Protein AF-A0A859FKN1-F1 (afdb_monomer_lite)

Sequence (144 aa):
MKQLFEEPKTAKQVATELDHTPGNVHYHIKKLLEGELLTLVEERKVGGVMEKYYQSVAGTFYAPDEARDPVLRESFDSDHTTSLMTRVELTTSERDQMQEEFADFLEKWVERSTKAVGEARQEYSVGINIVSTKPKYETNGEDD

Radius of gyration: 20.64 Å; chains: 1; bounding box: 40×47×73 Å

pLDDT: mean 80.91, std 11.85, range [41.34, 95.06]

Foldseek 3Di:
DPPQAPFWDFLVVVCVLVVHDSVVSVVVVVVCVVVVQKDFDDWDQDPNDITTTIHGPDPDDDDDPVRPDPCPDPPHDDPDDDDDDDDDDDDPVRVVVVVVVVVVVVVVVVVVVSPDDDDDDDDDDDDDDDDDPDDPDDDDDDDD

Organism: NCBI:txid2592382

InterPro domains:
  IPR011991 ArsR-like helix-turn-helix domain [cd00090] (1-55)
  IPR036388 Winged helix-like DNA-binding domain superfamily [G3DSA:1.10.10.10] (1-59)
  IPR036390 Winged helix DNA-binding domain superfamily [SSF46785] (2-112)

Secondary structure (DSSP, 8-state):
--TTTSS-EEHHHHHHHTT--HHHHHHHHHHHHHTTSEEEEEEEEETTEEEEEEEES-S-----GGGS-GGGSTT---S------------HHHHHHHHHHHHHHHHHHHHHHHH--SS-------------SS-S--------

Structure (mmCIF, N/CA/C/O backbone):
data_AF-A0A859FKN1-F1
#
_entry.id   AF-A0A859FKN1-F1
#
loop_
_atom_site.group_PDB
_atom_site.id
_atom_site.type_symbol
_atom_site.label_atom_id
_atom_site.label_alt_id
_atom_site.label_comp_id
_atom_site.label_asym_id
_atom_site.label_entity_id
_atom_site.label_seq_id
_atom_site.pdbx_PDB_ins_code
_atom_site.Cartn_x
_atom_site.Cartn_y
_atom_site.Cartn_z
_atom_site.occupancy
_atom_site.B_iso_or_equiv
_atom_site.auth_seq_id
_atom_site.auth_comp_id
_atom_site.auth_asym_id
_atom_site.auth_atom_id
_atom_site.pdbx_PDB_model_num
ATOM 1 N N . MET A 1 1 ? 5.456 2.173 7.224 1.00 45.44 1 MET A N 1
ATOM 2 C CA . MET A 1 1 ? 4.000 2.178 7.529 1.00 45.44 1 MET A CA 1
ATOM 3 C C . MET A 1 1 ? 3.703 0.851 8.198 1.00 45.44 1 MET A C 1
ATOM 5 O O . MET A 1 1 ? 3.568 -0.153 7.521 1.00 45.44 1 MET A O 1
ATOM 9 N N . LYS A 1 2 ? 3.718 0.825 9.530 1.00 52.62 2 LYS A N 1
ATOM 10 C CA . LYS A 1 2 ? 3.854 -0.413 10.314 1.00 52.62 2 LYS A CA 1
ATOM 11 C C . LYS A 1 2 ? 2.753 -0.623 11.352 1.00 52.62 2 LYS A C 1
ATOM 13 O O . LYS A 1 2 ? 2.866 -1.491 12.205 1.00 52.62 2 LYS A O 1
ATOM 18 N N . GLN A 1 3 ? 1.663 0.144 11.278 1.00 62.41 3 GLN A N 1
ATOM 19 C CA . GLN A 1 3 ? 0.709 0.225 12.389 1.00 62.41 3 GLN A CA 1
ATOM 20 C C . GLN A 1 3 ? 0.023 -1.104 12.725 1.00 62.41 3 GLN A C 1
ATOM 22 O O . GLN A 1 3 ? -0.195 -1.360 13.899 1.00 62.41 3 GLN A O 1
ATOM 27 N N . LEU A 1 4 ? -0.292 -1.942 11.735 1.00 73.38 4 LEU A N 1
ATOM 28 C CA . LEU A 1 4 ? -0.877 -3.271 11.964 1.00 73.38 4 LEU A CA 1
ATOM 29 C C . LEU A 1 4 ? 0.121 -4.408 11.743 1.00 73.38 4 LEU A C 1
ATOM 31 O O . LEU A 1 4 ? -0.225 -5.554 11.986 1.00 73.38 4 LEU A O 1
ATOM 35 N N . PHE A 1 5 ? 1.326 -4.131 11.244 1.00 75.75 5 PHE A N 1
ATOM 36 C CA . PHE A 1 5 ? 2.340 -5.165 11.027 1.00 75.75 5 PHE A C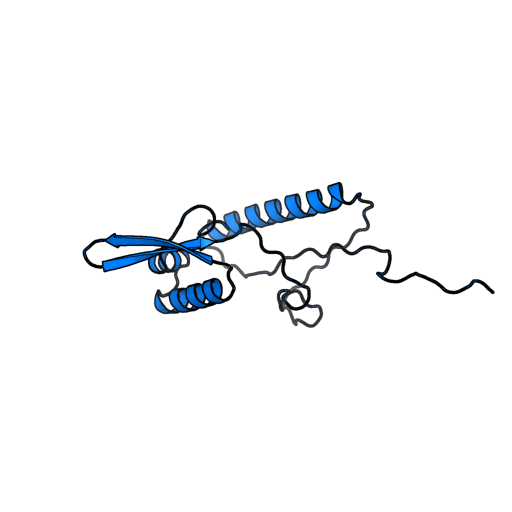A 1
ATOM 37 C C . PHE A 1 5 ? 3.168 -5.416 12.291 1.00 75.75 5 PHE A C 1
ATOM 39 O O . PHE A 1 5 ? 3.406 -6.572 12.633 1.00 75.75 5 PHE A O 1
ATOM 46 N N . GLU A 1 6 ? 3.563 -4.351 12.999 1.00 77.12 6 GLU A N 1
ATOM 47 C CA . GLU A 1 6 ? 4.395 -4.466 14.204 1.00 77.12 6 GLU A CA 1
ATOM 48 C C . GLU A 1 6 ? 3.620 -4.979 15.415 1.00 77.12 6 GLU A C 1
ATOM 50 O O . GLU A 1 6 ? 4.113 -5.853 16.123 1.00 77.12 6 GLU A O 1
ATOM 55 N N . GLU A 1 7 ? 2.409 -4.465 15.641 1.00 85.38 7 GLU A N 1
ATOM 56 C CA . GLU A 1 7 ? 1.587 -4.849 16.786 1.00 85.38 7 GLU A CA 1
ATOM 57 C C . GLU A 1 7 ? 0.110 -5.002 16.398 1.00 85.38 7 GLU A C 1
ATOM 59 O O . GLU A 1 7 ? -0.402 -4.227 15.582 1.00 85.38 7 GLU A O 1
ATOM 64 N N . PRO A 1 8 ? -0.609 -5.967 16.999 1.00 90.50 8 PRO A N 1
ATOM 65 C CA . PRO A 1 8 ? -2.046 -6.092 16.817 1.00 90.50 8 PRO A CA 1
ATOM 66 C C . PRO A 1 8 ? -2.799 -4.875 17.354 1.00 90.50 8 PRO A C 1
ATOM 68 O O . PRO A 1 8 ? -2.566 -4.438 18.484 1.00 90.50 8 PRO A O 1
ATOM 71 N N . LYS A 1 9 ? -3.773 -4.364 16.596 1.00 92.38 9 LYS A N 1
ATOM 72 C CA . LYS A 1 9 ? -4.598 -3.221 17.022 1.00 92.38 9 LYS A CA 1
ATOM 73 C C . LYS A 1 9 ? -6.080 -3.456 16.796 1.00 92.38 9 LYS A C 1
ATOM 75 O O . LYS A 1 9 ? -6.509 -4.154 15.880 1.00 92.38 9 LYS A O 1
ATOM 80 N N . THR A 1 10 ? -6.891 -2.826 17.635 1.00 92.19 10 THR A N 1
ATOM 81 C CA . THR A 1 10 ? -8.342 -2.767 17.456 1.00 92.19 10 THR A CA 1
ATOM 82 C C . THR A 1 10 ? -8.724 -1.758 16.378 1.00 92.19 10 THR A C 1
ATOM 84 O O . THR A 1 10 ? -8.030 -0.766 16.151 1.00 92.19 10 THR A O 1
ATOM 87 N N . ALA A 1 11 ? -9.910 -1.933 15.788 1.00 88.19 11 ALA A N 1
ATOM 88 C CA . ALA A 1 11 ? -10.481 -0.956 14.855 1.00 88.19 11 ALA A CA 1
ATOM 89 C C . ALA A 1 11 ? -10.559 0.464 15.440 1.00 88.19 11 ALA A C 1
ATOM 91 O O . ALA A 1 11 ? -10.398 1.447 14.724 1.00 88.19 11 ALA A O 1
ATOM 92 N N . LYS A 1 12 ? -10.780 0.570 16.755 1.00 87.94 12 LYS A N 1
ATOM 93 C CA . LYS A 1 12 ? -10.829 1.848 17.463 1.00 87.94 12 LYS A CA 1
ATOM 94 C C . LYS A 1 12 ? -9.450 2.502 17.552 1.00 87.94 12 LYS A C 1
ATOM 96 O O . LYS A 1 12 ? -9.349 3.693 17.294 1.00 87.94 12 LYS A O 1
ATOM 101 N N . GLN A 1 13 ? -8.412 1.735 17.890 1.00 89.12 13 GLN A N 1
ATOM 102 C CA . GLN A 1 13 ? -7.034 2.238 17.949 1.00 89.12 13 GLN A CA 1
ATOM 103 C C . GLN A 1 13 ? -6.561 2.710 16.572 1.00 89.12 13 GLN A C 1
ATOM 105 O O . GLN A 1 13 ? -6.051 3.818 16.463 1.00 89.12 13 GLN A O 1
ATOM 110 N N . VAL A 1 14 ? -6.829 1.930 15.519 1.00 87.25 14 VAL A N 1
ATOM 111 C CA . VAL A 1 14 ? -6.518 2.325 14.135 1.00 87.25 14 VAL A CA 1
ATOM 112 C C . VAL A 1 14 ? -7.263 3.608 13.745 1.00 87.25 14 VAL A C 1
ATOM 114 O O . VAL A 1 14 ? -6.667 4.516 13.182 1.00 87.25 14 VAL A O 1
ATOM 117 N N . ALA A 1 15 ? -8.549 3.734 14.091 1.00 84.50 15 ALA A N 1
ATOM 118 C CA . ALA A 1 15 ? -9.318 4.951 13.823 1.00 84.50 15 ALA A CA 1
ATOM 119 C C . ALA A 1 15 ? -8.741 6.190 14.516 1.00 84.50 15 ALA A C 1
ATOM 121 O O . ALA A 1 15 ? -8.642 7.244 13.898 1.00 84.50 15 ALA A O 1
ATOM 122 N N . THR A 1 16 ? -8.324 6.051 15.776 1.00 85.81 16 THR A N 1
ATOM 123 C CA . THR A 1 16 ? -7.658 7.131 16.510 1.00 85.81 16 THR A CA 1
ATOM 124 C C . THR A 1 16 ? -6.321 7.516 15.878 1.00 85.81 16 THR A C 1
ATOM 126 O O . THR A 1 16 ? -6.029 8.700 15.777 1.00 85.81 16 THR A O 1
ATOM 129 N N . GLU A 1 17 ? -5.519 6.548 15.438 1.00 83.12 17 GLU A N 1
ATOM 130 C CA . GLU A 1 17 ? -4.207 6.821 14.836 1.00 83.12 17 GLU A CA 1
ATOM 131 C C . GLU A 1 17 ? -4.288 7.464 13.453 1.00 83.12 17 GLU A C 1
ATOM 133 O O . GLU A 1 17 ? -3.413 8.252 13.100 1.00 83.12 17 GLU A O 1
ATOM 138 N N . LEU A 1 18 ? -5.319 7.135 12.677 1.00 76.62 18 LEU A N 1
ATOM 139 C CA . LEU A 1 18 ? -5.518 7.694 11.342 1.00 76.62 18 LEU A CA 1
ATOM 140 C C . LEU A 1 18 ? -6.356 8.988 11.352 1.00 76.62 18 LEU A C 1
ATOM 142 O O . LEU A 1 18 ? -6.617 9.535 10.290 1.00 76.62 18 LEU A O 1
ATOM 146 N N . ASP A 1 19 ? -6.796 9.470 12.519 1.00 77.38 19 ASP A N 1
ATOM 147 C CA . ASP A 1 19 ? -7.734 10.601 12.656 1.00 77.38 19 ASP A CA 1
ATOM 148 C C . ASP A 1 19 ? -9.034 10.419 11.834 1.00 77.38 19 ASP A C 1
ATOM 150 O O . ASP A 1 19 ? -9.619 11.351 11.283 1.00 77.38 19 ASP A O 1
ATOM 154 N N . HIS A 1 20 ? -9.511 9.172 11.746 1.00 76.19 20 HIS A N 1
ATOM 155 C CA . HIS A 1 20 ? -10.750 8.801 11.058 1.00 76.19 20 HIS A CA 1
ATOM 156 C C . HIS A 1 20 ? -11.838 8.365 12.047 1.00 76.19 20 HIS A C 1
ATOM 158 O O . HIS A 1 20 ? -11.593 7.991 13.195 1.00 76.19 20 HIS A O 1
ATOM 164 N N . THR A 1 21 ? -13.092 8.350 11.589 1.00 78.25 21 THR A N 1
ATOM 165 C CA . THR A 1 21 ? -14.197 7.848 12.413 1.00 78.25 21 THR A CA 1
ATOM 166 C C . THR A 1 21 ? -14.128 6.318 12.570 1.00 78.25 21 THR A C 1
ATOM 168 O O . THR A 1 21 ? -13.799 5.607 11.613 1.00 78.25 21 THR A O 1
ATOM 171 N N . PRO A 1 22 ? -14.515 5.763 13.737 1.00 74.12 22 PRO A N 1
ATOM 172 C CA . PRO A 1 22 ? -14.522 4.313 13.960 1.00 74.12 22 PRO A CA 1
ATOM 173 C C . PRO A 1 22 ? -15.372 3.526 12.953 1.00 74.12 22 PRO A C 1
ATOM 175 O O . PRO A 1 22 ? -15.032 2.394 12.614 1.00 74.12 22 PRO A O 1
ATOM 178 N N . GLY A 1 23 ? -16.466 4.121 12.462 1.00 72.88 23 GLY A N 1
ATOM 179 C CA . GLY A 1 23 ? -17.348 3.499 11.472 1.00 72.88 23 GLY A CA 1
ATOM 180 C C . GLY A 1 23 ? -16.663 3.268 10.123 1.00 72.88 23 GLY A C 1
ATOM 181 O O . GLY A 1 23 ? -16.765 2.173 9.571 1.00 72.88 23 GLY A O 1
ATOM 182 N N . ASN A 1 24 ? -15.904 4.256 9.633 1.00 73.69 24 ASN A N 1
ATOM 183 C CA . ASN A 1 24 ? -15.177 4.144 8.366 1.00 73.69 2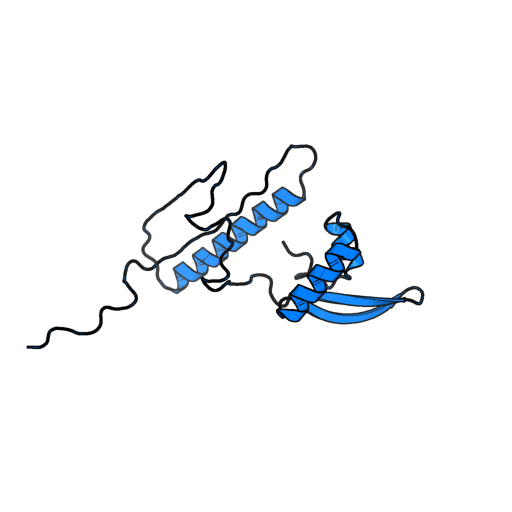4 ASN A CA 1
ATOM 184 C C . ASN A 1 24 ? -14.064 3.094 8.457 1.00 73.69 24 ASN A C 1
ATOM 186 O O . ASN A 1 24 ? -13.946 2.231 7.590 1.00 73.69 24 ASN A O 1
ATOM 190 N N . VAL A 1 25 ? -13.295 3.092 9.549 1.00 84.00 25 VAL A N 1
ATOM 191 C CA . VAL A 1 25 ? -12.207 2.120 9.736 1.00 84.00 25 VAL A CA 1
ATOM 192 C C . VAL A 1 25 ? -12.724 0.689 9.888 1.00 84.00 25 VAL A C 1
ATOM 194 O O . VAL A 1 25 ? -12.119 -0.236 9.351 1.00 84.00 25 VAL A O 1
ATOM 197 N N . HIS A 1 26 ? -13.866 0.479 10.552 1.00 82.25 26 HIS A N 1
ATOM 198 C CA . HIS A 1 26 ? -14.443 -0.862 10.695 1.00 82.25 26 HIS A CA 1
ATOM 199 C C . HIS A 1 26 ? -14.810 -1.487 9.341 1.00 82.25 26 HIS A C 1
ATOM 201 O O . HIS A 1 26 ? -14.579 -2.678 9.123 1.00 82.25 26 HIS A O 1
ATOM 207 N N . TYR A 1 27 ? -15.332 -0.677 8.414 1.00 81.06 27 TYR A N 1
ATOM 208 C CA . TYR A 1 27 ? -15.609 -1.114 7.048 1.00 81.06 27 TYR A CA 1
ATOM 209 C C . TYR A 1 27 ? -14.330 -1.560 6.324 1.00 81.06 27 TYR A C 1
ATOM 211 O O . TYR A 1 27 ? -14.299 -2.651 5.750 1.00 81.06 27 TYR A O 1
ATOM 219 N N . HIS A 1 28 ? -13.259 -0.763 6.400 1.00 83.06 28 HIS A N 1
ATOM 220 C CA . HIS A 1 28 ? -11.985 -1.098 5.761 1.00 83.06 28 HIS A CA 1
ATOM 221 C C . HIS A 1 28 ? -11.329 -2.336 6.377 1.00 83.06 28 HIS A C 1
ATOM 223 O O . HIS A 1 28 ? -10.893 -3.206 5.634 1.00 83.06 28 HIS A O 1
ATOM 229 N N . ILE A 1 29 ? -11.340 -2.492 7.704 1.00 85.69 29 ILE A N 1
ATOM 230 C CA . ILE A 1 29 ? -10.823 -3.706 8.357 1.00 85.69 29 ILE A CA 1
ATOM 231 C C . ILE A 1 29 ? -11.568 -4.950 7.878 1.00 85.69 29 ILE A C 1
ATOM 233 O O . ILE A 1 29 ? -10.935 -5.955 7.568 1.00 85.69 29 ILE A O 1
ATOM 237 N N . LYS A 1 30 ? -12.900 -4.883 7.751 1.00 86.06 30 LYS A N 1
ATOM 238 C CA . LYS A 1 30 ? -13.680 -5.999 7.207 1.00 86.06 30 LYS A CA 1
ATOM 239 C C . LYS A 1 30 ? -13.252 -6.340 5.777 1.00 86.06 30 LYS A C 1
ATOM 241 O O . LYS A 1 30 ? -13.067 -7.511 5.475 1.00 86.06 30 LYS A O 1
ATOM 246 N N . LYS A 1 31 ? -13.057 -5.334 4.919 1.00 84.00 31 LYS A N 1
ATOM 247 C CA . LYS A 1 31 ? -12.590 -5.540 3.538 1.00 84.00 31 LYS A CA 1
ATOM 248 C C . LYS A 1 31 ? -11.184 -6.132 3.469 1.00 84.00 31 LYS A C 1
ATOM 250 O O . LYS A 1 31 ? -10.940 -7.008 2.649 1.00 84.00 31 LYS A O 1
ATOM 255 N N . LEU A 1 32 ? -10.286 -5.693 4.344 1.00 87.12 32 LEU A N 1
ATOM 256 C CA . LEU A 1 32 ? -8.929 -6.225 4.422 1.00 87.12 32 LEU A CA 1
ATOM 257 C C . LEU A 1 32 ? -8.901 -7.665 4.963 1.00 87.12 32 LEU A C 1
ATOM 259 O O . LEU A 1 32 ? -8.086 -8.452 4.502 1.00 87.12 32 LEU A O 1
ATOM 263 N N . LEU A 1 33 ? -9.800 -8.035 5.883 1.00 86.00 33 LEU A N 1
ATOM 264 C CA . LEU A 1 33 ? -9.991 -9.427 6.321 1.00 86.00 33 LEU A CA 1
ATOM 265 C C . LEU A 1 33 ? -10.576 -10.304 5.204 1.00 86.00 33 LEU A C 1
ATOM 267 O O . LEU A 1 33 ? -10.115 -11.421 5.009 1.00 86.00 33 LEU A O 1
ATOM 271 N N . GLU A 1 34 ? -11.573 -9.801 4.464 1.00 87.00 34 GLU A N 1
ATOM 272 C CA . GLU A 1 34 ? -12.149 -10.488 3.293 1.00 87.00 34 GLU A CA 1
ATOM 273 C C . GLU A 1 34 ? -11.091 -10.754 2.211 1.00 87.00 34 GLU A C 1
ATOM 275 O O . GLU A 1 34 ? -11.145 -11.783 1.547 1.00 87.00 34 GLU A O 1
ATOM 280 N N . GLY A 1 35 ? -10.138 -9.832 2.042 1.00 82.50 35 GLY A N 1
ATOM 281 C CA . GLY A 1 35 ? -9.004 -9.968 1.127 1.00 82.50 35 GLY A CA 1
ATOM 282 C C . GLY A 1 35 ? -7.777 -10.669 1.718 1.00 82.50 35 GLY A C 1
ATOM 283 O O . GLY A 1 35 ? -6.730 -10.632 1.084 1.00 82.50 35 GLY A O 1
ATOM 284 N N . GLU A 1 36 ? -7.879 -11.246 2.921 1.00 85.62 36 GLU A N 1
ATOM 285 C CA . GLU A 1 36 ? -6.789 -11.955 3.618 1.00 85.62 36 GLU A CA 1
ATOM 286 C C . GLU A 1 36 ? -5.524 -11.105 3.874 1.00 85.62 36 GLU A C 1
ATOM 288 O O . GLU A 1 36 ? -4.437 -11.627 4.105 1.00 85.62 36 GLU A O 1
ATOM 293 N N . LEU A 1 37 ? -5.660 -9.776 3.881 1.00 86.56 37 LEU A N 1
ATOM 294 C CA . LEU A 1 37 ? -4.572 -8.825 4.144 1.00 86.56 37 LEU A CA 1
ATOM 295 C C . LEU A 1 37 ? -4.380 -8.564 5.645 1.00 86.56 37 LEU A C 1
ATOM 297 O O . LEU A 1 37 ? -3.292 -8.199 6.090 1.00 86.56 37 LEU A O 1
ATOM 301 N N . LEU A 1 38 ? -5.435 -8.764 6.437 1.00 90.81 38 LEU A N 1
ATOM 302 C CA . LEU A 1 38 ? -5.397 -8.756 7.898 1.00 90.81 38 LEU A CA 1
ATOM 303 C C . LEU A 1 38 ? -5.862 -10.108 8.440 1.00 90.81 38 LEU A C 1
ATOM 305 O O . LEU A 1 38 ? -6.612 -10.829 7.788 1.00 90.81 38 LEU A O 1
ATOM 309 N N . THR A 1 39 ? -5.493 -10.401 9.681 1.00 92.38 39 THR A N 1
ATOM 310 C CA . THR A 1 39 ? -6.017 -11.527 10.454 1.00 92.38 39 THR A CA 1
ATOM 311 C C . THR A 1 39 ? -6.403 -11.087 11.865 1.00 92.38 39 THR A C 1
ATOM 313 O O . THR A 1 39 ? -5.843 -10.136 12.411 1.00 92.38 39 THR A O 1
ATOM 316 N N . LEU A 1 40 ? -7.396 -11.754 12.452 1.00 93.69 40 LEU A N 1
ATOM 317 C CA . LEU A 1 40 ? -7.788 -11.582 13.850 1.00 93.69 40 LEU A CA 1
ATOM 318 C C . LEU A 1 40 ? -6.888 -12.468 14.714 1.00 93.69 40 LEU A C 1
ATOM 320 O O . LEU A 1 40 ? -7.019 -13.689 14.682 1.00 93.69 40 LEU A O 1
ATOM 324 N N . VAL A 1 41 ? -5.992 -11.855 15.482 1.00 94.56 41 VAL A N 1
ATOM 325 C CA . VAL A 1 41 ? -4.992 -12.590 16.275 1.00 94.56 41 VAL A CA 1
ATOM 326 C C . VAL A 1 41 ? -5.384 -12.754 17.739 1.00 94.56 41 VAL A C 1
ATOM 328 O O . VAL A 1 41 ? -4.922 -13.685 18.392 1.00 94.56 41 VAL A O 1
ATOM 331 N N . GLU A 1 42 ? -6.249 -11.880 18.263 1.00 93.88 42 GLU A N 1
ATOM 332 C CA . GLU A 1 42 ? -6.667 -11.922 19.666 1.00 93.88 42 GLU A CA 1
ATOM 333 C C . GLU A 1 42 ? -8.080 -11.350 19.860 1.00 93.88 42 GLU A C 1
ATOM 335 O O . GLU A 1 42 ? -8.469 -10.350 19.247 1.00 93.88 42 GLU A O 1
ATOM 340 N N . GLU A 1 43 ? -8.840 -11.966 20.769 1.00 94.19 43 GLU A N 1
ATOM 341 C CA . GLU A 1 43 ? -10.056 -11.391 21.342 1.00 94.19 43 GLU A CA 1
ATOM 342 C C . GLU A 1 43 ? -9.920 -11.319 22.866 1.00 94.19 43 GLU A C 1
ATOM 344 O O . GLU A 1 43 ? -9.704 -12.338 23.526 1.00 94.19 43 GLU A O 1
ATOM 349 N N . ARG A 1 44 ? -10.082 -10.125 23.447 1.00 92.56 44 ARG A N 1
ATOM 350 C CA . ARG A 1 44 ? -9.978 -9.921 24.902 1.00 92.56 44 ARG A CA 1
ATOM 351 C C . ARG A 1 44 ? -11.121 -9.081 25.446 1.00 92.56 44 ARG A C 1
ATOM 353 O O . ARG A 1 44 ? -11.617 -8.173 24.784 1.00 92.56 44 ARG A O 1
ATOM 360 N N . LYS A 1 45 ? -11.534 -9.360 26.682 1.00 90.31 45 LYS A N 1
ATOM 361 C CA . LYS A 1 45 ? -12.589 -8.601 27.363 1.00 90.31 45 LYS A CA 1
ATOM 362 C C . LYS A 1 45 ? -11.979 -7.457 28.169 1.00 90.31 45 LYS A C 1
ATOM 364 O O . LYS A 1 45 ? -11.319 -7.702 29.175 1.00 90.31 45 LYS A O 1
ATOM 369 N N . VAL A 1 46 ? -12.243 -6.216 27.770 1.00 87.62 46 VAL A N 1
ATOM 370 C CA . VAL A 1 46 ? -11.758 -5.004 28.448 1.00 87.62 46 VAL A CA 1
ATOM 371 C C . VAL A 1 46 ? -12.959 -4.158 28.857 1.00 87.62 46 VAL A C 1
ATOM 373 O O . VAL A 1 46 ? -13.817 -3.837 28.039 1.00 87.62 46 VAL A O 1
ATOM 376 N N . GLY A 1 47 ? -13.081 -3.845 30.151 1.00 81.69 47 GLY A N 1
ATOM 377 C CA . GLY A 1 47 ? -14.181 -3.009 30.658 1.00 81.69 47 GLY A CA 1
ATOM 378 C C . GLY A 1 47 ? -15.587 -3.572 30.397 1.00 81.69 47 GLY A C 1
ATOM 379 O O . GLY A 1 47 ? -16.540 -2.814 30.266 1.00 81.69 47 GLY A O 1
ATOM 380 N N . GLY A 1 48 ? -15.723 -4.898 30.278 1.00 88.12 48 GLY A N 1
ATOM 381 C CA . GLY A 1 48 ? -16.997 -5.558 29.970 1.00 88.12 48 GLY A CA 1
ATOM 382 C C . GLY A 1 48 ? -17.301 -5.719 28.476 1.00 88.12 48 GLY A C 1
ATOM 383 O O . GLY A 1 48 ? -18.216 -6.470 28.143 1.00 88.12 48 GLY A O 1
ATOM 384 N N . VAL A 1 49 ? -16.511 -5.103 27.593 1.00 85.69 49 VAL A N 1
ATOM 385 C CA . VAL A 1 49 ? -16.665 -5.160 26.133 1.00 85.69 49 VAL A CA 1
ATOM 386 C C . VAL A 1 49 ? -15.643 -6.131 25.539 1.00 85.69 49 VAL A C 1
ATOM 388 O O . VAL A 1 49 ? -14.501 -6.185 25.988 1.00 85.69 49 VAL A O 1
ATOM 391 N N . MET A 1 50 ? -16.057 -6.921 24.546 1.00 89.88 50 MET A N 1
ATOM 392 C CA . MET A 1 50 ? -15.141 -7.763 23.771 1.00 89.88 50 MET A CA 1
ATOM 393 C C . MET A 1 50 ? -14.433 -6.920 22.713 1.00 89.88 50 MET A C 1
ATOM 395 O O . MET A 1 50 ? -15.077 -6.358 21.827 1.00 89.88 50 MET A O 1
ATOM 399 N N . GLU A 1 51 ? -13.113 -6.849 22.800 1.00 93.12 51 GLU A N 1
ATOM 400 C CA . GLU A 1 51 ? -12.254 -6.183 21.832 1.00 93.12 51 GLU A CA 1
ATOM 401 C C . GLU A 1 51 ? -11.581 -7.212 20.922 1.00 93.12 51 GLU A C 1
ATOM 403 O O . GLU A 1 51 ? -11.135 -8.262 21.385 1.00 93.12 51 GLU A O 1
ATOM 408 N N . LYS A 1 52 ? -11.501 -6.887 19.629 1.00 93.69 52 LYS A N 1
ATOM 409 C CA . LYS A 1 52 ? -10.877 -7.706 18.585 1.00 93.69 52 LYS A CA 1
ATOM 410 C C . LYS A 1 52 ? -9.616 -7.019 18.076 1.00 93.69 52 LYS A C 1
ATOM 412 O O . LYS A 1 52 ? -9.694 -5.851 17.688 1.00 93.69 52 LYS A O 1
ATOM 417 N N . TYR A 1 53 ? -8.502 -7.740 18.072 1.00 93.94 53 TYR A N 1
ATOM 418 C CA . TYR A 1 53 ? -7.182 -7.247 17.688 1.00 93.94 53 TYR A CA 1
ATOM 419 C C . TYR A 1 53 ? -6.771 -7.843 16.347 1.00 93.94 53 TYR A C 1
ATOM 421 O O . TYR A 1 53 ? -6.711 -9.062 16.185 1.00 93.94 53 TYR A O 1
ATOM 429 N N . TYR A 1 54 ? -6.495 -6.970 15.387 1.00 92.88 54 TYR A N 1
ATOM 430 C CA . TYR A 1 54 ? -6.155 -7.339 14.021 1.00 92.88 54 TYR A CA 1
ATOM 431 C C . TYR A 1 54 ? -4.677 -7.080 13.757 1.00 92.88 54 TYR A C 1
ATOM 433 O O . TYR A 1 54 ? -4.131 -6.098 14.259 1.00 92.88 54 TYR A O 1
ATOM 441 N N . GLN A 1 55 ? -4.050 -7.935 12.953 1.00 91.44 55 GLN A N 1
ATOM 442 C CA . GLN A 1 55 ? -2.660 -7.789 12.525 1.00 91.44 55 GLN A CA 1
ATOM 443 C C . GLN A 1 55 ? -2.543 -8.030 11.017 1.00 91.44 55 GLN A C 1
ATOM 445 O O . GLN A 1 55 ? -3.280 -8.840 10.455 1.00 91.44 55 GLN A O 1
ATOM 450 N N . SER A 1 56 ? -1.635 -7.312 10.361 1.00 90.56 56 SER A N 1
ATOM 451 C CA . SER A 1 56 ? -1.298 -7.511 8.952 1.00 90.56 56 SER A CA 1
ATOM 452 C C . SER A 1 56 ? -0.566 -8.825 8.753 1.00 90.56 56 SER A C 1
ATOM 454 O O . SER A 1 56 ? 0.326 -9.161 9.530 1.00 90.56 56 SER A O 1
ATOM 456 N N . VAL A 1 57 ? -0.917 -9.546 7.687 1.00 85.88 57 VAL A N 1
ATOM 457 C CA . VAL A 1 57 ? -0.256 -10.815 7.342 1.00 85.88 57 VAL A CA 1
ATOM 458 C C . VAL A 1 57 ? 1.154 -10.605 6.782 1.00 85.88 57 VAL A C 1
ATOM 460 O O . VAL A 1 57 ? 1.983 -11.508 6.851 1.00 85.88 57 VAL A O 1
ATOM 463 N N . ALA A 1 58 ? 1.437 -9.413 6.247 1.00 80.94 58 ALA A N 1
ATOM 464 C CA . ALA A 1 58 ? 2.734 -9.038 5.696 1.00 80.94 58 ALA A CA 1
ATOM 465 C C . ALA A 1 58 ? 3.021 -7.540 5.890 1.00 80.94 58 ALA A C 1
ATOM 467 O O . ALA A 1 58 ? 2.104 -6.727 6.036 1.00 80.94 58 ALA A O 1
ATOM 468 N N . GLY A 1 59 ? 4.305 -7.174 5.885 1.00 72.88 59 GLY A N 1
ATOM 469 C CA . GLY A 1 59 ? 4.751 -5.774 5.888 1.00 72.88 59 GLY A CA 1
ATOM 470 C C . GLY A 1 59 ? 4.730 -5.138 4.495 1.00 72.88 59 GLY A C 1
ATOM 471 O O . GLY A 1 59 ? 4.665 -3.918 4.365 1.00 72.88 59 GLY A O 1
ATOM 472 N N . THR A 1 60 ? 4.735 -5.964 3.447 1.00 71.50 60 THR A N 1
ATOM 473 C CA . THR A 1 60 ? 4.722 -5.540 2.045 1.00 71.50 60 THR A CA 1
ATOM 474 C C . THR A 1 60 ? 3.857 -6.498 1.238 1.00 71.50 60 THR A C 1
ATOM 476 O O . THR A 1 60 ? 3.941 -7.713 1.413 1.00 71.50 60 THR A O 1
ATOM 479 N N . PHE A 1 61 ? 3.034 -5.947 0.349 1.00 74.50 61 PHE A N 1
ATOM 480 C CA . PHE A 1 61 ? 2.187 -6.708 -0.562 1.00 74.50 61 PHE A CA 1
ATOM 481 C C . PHE A 1 61 ? 2.589 -6.394 -2.000 1.00 74.50 61 PHE A C 1
ATOM 483 O O . PHE A 1 61 ? 2.703 -5.226 -2.372 1.00 74.50 61 PHE A O 1
ATOM 490 N N . TYR A 1 62 ? 2.778 -7.432 -2.811 1.00 73.69 62 TYR A N 1
ATOM 491 C CA . TYR A 1 62 ? 3.029 -7.291 -4.242 1.00 73.69 62 TYR A CA 1
ATOM 492 C C . TYR A 1 62 ? 1.706 -7.448 -4.987 1.00 73.69 62 TYR A C 1
ATOM 494 O O . TYR A 1 62 ? 1.097 -8.517 -4.967 1.00 73.69 62 TYR A O 1
ATOM 502 N N . ALA A 1 63 ? 1.242 -6.367 -5.608 1.00 69.62 63 ALA A N 1
ATOM 503 C CA . ALA A 1 63 ? 0.017 -6.385 -6.391 1.00 69.62 63 ALA A CA 1
ATOM 504 C C . ALA A 1 63 ? 0.280 -6.993 -7.783 1.00 69.62 63 ALA A C 1
ATOM 506 O O . ALA A 1 63 ? 1.282 -6.638 -8.410 1.00 69.62 63 ALA A O 1
ATOM 507 N N . PRO A 1 64 ? -0.599 -7.874 -8.296 1.00 71.44 64 PRO A N 1
ATOM 508 C CA . PRO A 1 64 ? -0.592 -8.228 -9.714 1.00 71.44 64 PRO A CA 1
ATOM 509 C C . PRO A 1 64 ? -0.896 -6.993 -10.582 1.00 71.44 64 PRO A C 1
ATOM 511 O O . PRO A 1 64 ? -1.456 -6.010 -10.089 1.00 71.44 64 PRO A O 1
ATOM 514 N N . ASP A 1 65 ? -0.551 -7.040 -11.873 1.00 66.69 65 ASP A N 1
ATOM 515 C CA . ASP A 1 65 ? -0.671 -5.895 -12.795 1.00 66.69 65 ASP A CA 1
ATOM 516 C C . ASP A 1 65 ? -2.086 -5.288 -12.810 1.00 66.69 65 ASP A C 1
ATOM 518 O O . ASP A 1 65 ? -2.249 -4.066 -12.857 1.00 66.69 65 ASP A O 1
ATOM 522 N N . GLU A 1 66 ? -3.131 -6.112 -12.701 1.00 67.44 66 GLU A N 1
ATOM 523 C CA . GLU A 1 66 ? -4.525 -5.656 -12.689 1.00 67.44 66 GLU A CA 1
ATOM 524 C C . GLU A 1 66 ? -4.891 -4.877 -11.414 1.00 67.44 66 GLU A C 1
ATOM 526 O O . GLU A 1 66 ? -5.787 -4.027 -11.439 1.00 67.44 66 GLU A O 1
ATOM 531 N N . ALA A 1 67 ? -4.174 -5.135 -10.318 1.00 69.69 67 ALA A N 1
ATOM 532 C CA . ALA A 1 67 ? -4.333 -4.491 -9.017 1.00 69.69 67 ALA A CA 1
ATOM 533 C C . ALA A 1 67 ? -3.365 -3.310 -8.809 1.00 69.69 67 ALA A C 1
ATOM 535 O O . ALA A 1 67 ? -3.289 -2.761 -7.709 1.00 69.69 67 ALA A O 1
ATOM 536 N N . ARG A 1 68 ? -2.642 -2.892 -9.858 1.00 72.19 68 ARG A N 1
ATOM 537 C CA . ARG A 1 68 ? -1.817 -1.681 -9.845 1.00 72.19 68 ARG A CA 1
ATOM 538 C C . ARG A 1 68 ? -2.658 -0.459 -9.479 1.00 72.19 68 ARG A C 1
ATOM 540 O O . ARG A 1 68 ? -3.738 -0.268 -10.050 1.00 72.19 68 ARG A O 1
ATOM 547 N N . ASP A 1 69 ? -2.108 0.378 -8.595 1.00 79.94 69 ASP A N 1
ATOM 548 C CA . ASP A 1 69 ? -2.689 1.664 -8.198 1.00 79.94 69 ASP A CA 1
ATOM 549 C C . ASP A 1 69 ? -3.172 2.437 -9.446 1.00 79.94 69 ASP A C 1
ATOM 551 O O . ASP A 1 69 ? -2.364 2.701 -10.348 1.00 79.94 69 ASP A O 1
ATOM 555 N N . PRO A 1 70 ? -4.475 2.773 -9.539 1.00 83.94 70 PRO A N 1
ATOM 556 C CA . PRO A 1 70 ? -5.033 3.517 -10.662 1.00 83.94 70 PRO A CA 1
ATOM 557 C C . PRO A 1 70 ? -4.321 4.842 -10.951 1.00 83.94 70 PRO A C 1
ATOM 559 O O . PRO A 1 70 ? -4.241 5.223 -12.117 1.00 83.94 70 PRO A O 1
ATOM 562 N N . VAL A 1 71 ? -3.782 5.511 -9.925 1.00 86.06 71 VAL A N 1
ATOM 563 C CA . VAL A 1 71 ? -3.068 6.795 -10.048 1.00 86.06 71 VAL A CA 1
ATOM 564 C C . VAL A 1 71 ? -1.723 6.624 -10.761 1.00 86.06 71 VAL A C 1
ATOM 566 O O . VAL A 1 71 ? -1.240 7.541 -11.414 1.00 86.06 71 VAL A O 1
ATOM 569 N N . LEU A 1 72 ? -1.130 5.427 -10.702 1.00 83.94 72 LEU A N 1
ATOM 570 C CA . LEU A 1 72 ? 0.144 5.105 -11.355 1.00 83.94 72 LEU A CA 1
ATOM 571 C C . LEU A 1 72 ? -0.013 4.601 -12.798 1.00 83.94 72 LEU A C 1
ATOM 573 O O . LEU A 1 72 ? 0.948 4.060 -13.361 1.00 83.94 72 LEU A O 1
ATOM 577 N N . ARG A 1 73 ? -1.214 4.680 -13.381 1.00 83.62 73 ARG A N 1
ATOM 578 C CA . ARG A 1 73 ? -1.477 4.286 -14.773 1.00 83.62 73 ARG A CA 1
ATOM 579 C C . ARG A 1 73 ? -1.235 5.472 -15.700 1.00 83.62 73 ARG A C 1
ATOM 581 O O . ARG A 1 73 ? -1.605 6.591 -15.371 1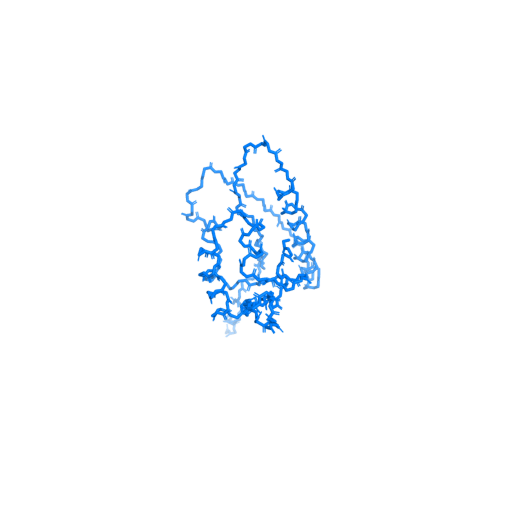.00 83.62 73 ARG A O 1
ATOM 588 N N . GLU A 1 74 ? -0.701 5.215 -16.895 1.00 79.50 74 GLU A N 1
ATOM 589 C CA . GLU A 1 74 ? -0.435 6.268 -17.895 1.00 79.50 74 GLU A CA 1
ATOM 590 C C . GLU A 1 74 ? -1.681 7.084 -18.270 1.00 79.50 74 GLU A C 1
ATOM 592 O O . GLU A 1 74 ? -1.572 8.238 -18.664 1.00 79.50 74 GLU A O 1
ATOM 597 N N . SER A 1 75 ? -2.871 6.496 -18.142 1.00 81.69 75 SER A N 1
ATOM 598 C CA . SER A 1 75 ? -4.142 7.148 -18.455 1.00 81.69 75 SER A CA 1
ATOM 599 C C . SER A 1 75 ? -4.652 8.107 -17.372 1.00 81.69 75 SER A C 1
ATOM 601 O O . SER A 1 75 ? -5.732 8.666 -17.545 1.00 81.69 75 SER A O 1
ATOM 603 N N . PHE A 1 76 ? -3.979 8.221 -16.225 1.00 85.81 76 PHE A N 1
ATOM 604 C CA . PHE A 1 76 ? -4.447 9.052 -15.117 1.00 85.81 76 PHE A CA 1
ATOM 605 C C . PHE A 1 76 ? -4.093 10.530 -15.345 1.00 85.81 76 PHE A C 1
ATOM 607 O O . PHE A 1 76 ? -2.934 10.870 -15.573 1.00 85.81 76 PHE A O 1
ATOM 614 N N . ASP A 1 77 ? -5.094 11.409 -15.270 1.00 86.69 77 ASP A N 1
ATOM 615 C CA . ASP A 1 77 ? -4.928 12.855 -15.457 1.00 86.69 77 ASP A CA 1
ATOM 616 C C . ASP A 1 77 ? -4.494 13.510 -14.136 1.00 86.69 77 ASP A C 1
ATOM 618 O O . ASP A 1 77 ? -5.316 13.827 -13.275 1.00 86.69 77 ASP A O 1
ATOM 622 N N . SER A 1 78 ? -3.178 13.612 -13.933 1.00 86.88 78 SER A N 1
ATOM 623 C CA . SER A 1 78 ? -2.575 14.183 -12.725 1.00 86.88 78 SER A CA 1
ATOM 624 C C . SER A 1 78 ? -2.189 15.650 -12.912 1.00 86.88 78 SER A C 1
ATOM 626 O O . SER A 1 78 ? -1.558 15.984 -13.915 1.00 86.88 78 SER A O 1
ATOM 628 N N . ASP A 1 79 ? -2.373 16.476 -11.879 1.00 86.94 79 ASP A N 1
ATOM 629 C CA . ASP A 1 79 ? -1.816 17.840 -11.833 1.00 86.94 79 ASP A CA 1
ATOM 630 C C . ASP A 1 79 ? -0.279 17.863 -11.957 1.00 86.94 79 ASP A C 1
ATOM 632 O O . ASP A 1 79 ? 0.304 18.805 -12.497 1.00 86.94 79 ASP A O 1
ATOM 636 N N . HIS A 1 80 ? 0.396 16.827 -11.443 1.00 85.44 80 HIS A N 1
ATOM 637 C CA . HIS A 1 80 ? 1.846 16.679 -11.516 1.00 85.44 80 HIS A CA 1
ATOM 638 C C . HIS A 1 80 ? 2.265 15.213 -11.679 1.00 85.44 80 HIS A C 1
ATOM 640 O O . HIS A 1 80 ? 1.908 14.365 -10.864 1.00 85.44 80 HIS A O 1
ATOM 646 N N . THR A 1 81 ? 3.103 14.949 -12.684 1.00 85.75 81 THR A N 1
ATOM 647 C CA . THR A 1 81 ? 3.763 13.658 -12.917 1.00 85.75 81 THR A CA 1
ATOM 648 C C . THR A 1 81 ? 5.244 13.881 -13.214 1.00 85.75 81 THR A C 1
ATOM 650 O O . THR A 1 81 ? 5.608 14.758 -13.996 1.00 85.75 81 THR A O 1
ATOM 653 N N . THR A 1 82 ? 6.103 13.050 -12.623 1.00 83.81 82 THR A N 1
ATOM 654 C CA . THR A 1 82 ? 7.535 12.974 -12.940 1.00 83.81 82 THR A CA 1
ATOM 655 C C . THR A 1 82 ? 7.880 11.540 -13.338 1.00 83.81 82 THR A C 1
ATOM 657 O O . THR A 1 82 ? 7.513 10.604 -12.633 1.00 83.81 82 THR A O 1
ATOM 660 N N . SER A 1 83 ? 8.607 11.362 -14.447 1.00 82.19 83 SER A N 1
ATOM 661 C CA . SER A 1 83 ? 9.090 10.053 -14.905 1.00 82.19 83 SER A CA 1
ATOM 662 C C . SER A 1 83 ? 10.616 10.033 -14.946 1.00 82.19 83 SER A C 1
ATOM 664 O O . SER A 1 83 ? 11.235 10.855 -15.624 1.00 82.19 83 SER A O 1
ATOM 666 N N . LEU A 1 84 ? 11.222 9.100 -14.207 1.00 82.94 84 LEU A N 1
ATOM 667 C CA . LEU A 1 84 ? 12.663 8.861 -14.195 1.00 82.94 84 LEU A CA 1
ATOM 668 C C . LEU A 1 84 ? 12.933 7.445 -14.705 1.00 82.94 84 LEU A C 1
ATOM 670 O O . LEU A 1 84 ? 12.451 6.475 -14.126 1.00 82.94 84 LEU A O 1
ATOM 674 N N . MET A 1 85 ? 13.720 7.325 -15.775 1.00 85.19 85 MET A N 1
ATOM 675 C CA . MET A 1 85 ? 14.071 6.036 -16.371 1.00 85.19 85 MET A CA 1
ATOM 676 C C . MET A 1 85 ? 15.579 5.920 -16.585 1.00 85.19 85 MET A C 1
ATOM 678 O O . MET A 1 85 ? 16.231 6.859 -17.038 1.00 85.19 85 MET A O 1
ATOM 682 N N . THR A 1 86 ? 16.128 4.747 -16.277 1.00 89.12 86 THR A N 1
ATOM 683 C CA . THR A 1 86 ? 17.516 4.387 -16.571 1.00 89.12 86 THR A CA 1
ATOM 684 C C . THR A 1 86 ? 17.600 2.914 -16.959 1.00 89.12 86 THR A C 1
ATOM 686 O O . THR A 1 86 ? 16.724 2.122 -16.609 1.00 89.12 86 THR A O 1
ATOM 689 N N . ARG A 1 87 ? 18.645 2.544 -17.701 1.00 90.75 87 ARG A N 1
ATOM 690 C CA . ARG A 1 87 ? 18.958 1.145 -17.999 1.00 90.75 87 ARG A CA 1
ATOM 691 C C . ARG A 1 87 ? 20.053 0.681 -17.053 1.00 90.75 87 ARG A C 1
ATOM 693 O O . ARG A 1 87 ? 21.085 1.335 -16.943 1.00 90.75 87 ARG A O 1
ATOM 700 N N . VAL A 1 88 ? 19.815 -0.449 -16.406 1.00 92.31 88 VAL A N 1
ATOM 701 C CA . VAL A 1 88 ? 20.756 -1.103 -15.497 1.00 92.31 88 VAL A CA 1
ATOM 702 C C . VAL A 1 88 ? 20.833 -2.581 -15.854 1.00 92.31 88 VAL A C 1
ATOM 704 O O . VAL A 1 88 ? 19.823 -3.185 -16.220 1.00 92.31 88 VAL A O 1
ATOM 707 N N . GLU A 1 89 ? 22.030 -3.150 -15.782 1.00 93.25 89 GLU A N 1
ATOM 708 C CA . GLU A 1 89 ? 22.241 -4.591 -15.902 1.00 93.25 89 GLU A CA 1
ATOM 709 C C . GLU A 1 89 ? 22.318 -5.174 -14.496 1.00 93.25 89 GLU A C 1
ATOM 711 O O . GLU A 1 89 ? 23.116 -4.712 -13.684 1.00 93.25 89 GLU A O 1
ATOM 716 N N . LEU A 1 90 ? 21.456 -6.145 -14.200 1.00 93.69 90 LEU A N 1
ATOM 717 C CA . LEU A 1 90 ? 21.324 -6.744 -12.876 1.00 93.69 90 LEU A CA 1
ATOM 718 C C . LEU A 1 90 ? 21.158 -8.255 -13.015 1.00 93.69 90 LEU A C 1
ATOM 720 O O . LEU A 1 90 ? 20.460 -8.744 -13.910 1.00 93.69 90 LEU A O 1
ATOM 724 N N . THR A 1 91 ? 21.741 -8.996 -12.083 1.00 95.06 91 THR A N 1
ATOM 725 C CA . THR A 1 91 ? 21.326 -10.370 -11.798 1.00 95.06 91 THR A CA 1
ATOM 726 C C . THR A 1 91 ? 19.943 -10.388 -11.135 1.00 95.06 91 THR A C 1
ATOM 728 O O . THR A 1 91 ? 19.435 -9.367 -10.670 1.00 95.06 91 THR A O 1
ATOM 731 N N . THR A 1 92 ? 19.310 -11.563 -11.051 1.00 91.31 92 THR A N 1
ATOM 732 C CA . THR A 1 92 ? 18.026 -11.713 -10.342 1.00 91.31 92 THR A CA 1
ATOM 733 C C . THR A 1 92 ? 18.139 -11.318 -8.868 1.00 91.31 92 THR A C 1
ATOM 735 O O . THR A 1 92 ? 17.268 -10.618 -8.370 1.00 91.31 92 THR A O 1
ATOM 738 N N . SER A 1 93 ? 19.239 -11.688 -8.202 1.00 93.62 93 SER A N 1
ATOM 739 C CA . SER A 1 93 ? 19.462 -11.334 -6.796 1.00 93.62 93 SER A CA 1
ATOM 740 C C . SER A 1 93 ? 19.639 -9.829 -6.601 1.00 93.62 93 SER A C 1
ATOM 742 O O . SER A 1 93 ? 19.084 -9.278 -5.659 1.00 93.62 93 SER A O 1
ATOM 744 N N . GLU A 1 94 ? 20.384 -9.154 -7.481 1.00 94.62 94 GLU A N 1
ATOM 745 C CA . GLU A 1 94 ? 20.568 -7.697 -7.396 1.00 94.62 94 GLU A CA 1
ATOM 746 C C . GLU A 1 94 ? 19.274 -6.942 -7.715 1.00 94.62 94 GLU A C 1
ATOM 748 O O . GLU A 1 94 ? 18.994 -5.912 -7.108 1.00 94.62 94 GLU A O 1
ATOM 753 N N . ARG A 1 95 ? 18.449 -7.460 -8.635 1.00 93.62 95 ARG A N 1
ATOM 754 C CA . ARG A 1 95 ? 17.104 -6.930 -8.890 1.00 93.62 95 ARG A CA 1
ATOM 755 C C . ARG A 1 95 ? 16.235 -7.006 -7.637 1.00 93.62 95 ARG A C 1
ATOM 757 O O . ARG A 1 95 ? 15.590 -6.018 -7.304 1.00 93.62 95 ARG A O 1
ATOM 764 N N . ASP A 1 96 ? 16.202 -8.162 -6.981 1.00 89.25 96 ASP A N 1
ATOM 765 C CA . ASP A 1 96 ? 15.370 -8.377 -5.793 1.00 89.25 96 ASP A CA 1
ATOM 766 C C . ASP A 1 96 ? 15.866 -7.506 -4.627 1.00 89.25 96 ASP A C 1
ATOM 768 O O . ASP A 1 96 ? 15.075 -6.811 -3.995 1.00 89.25 96 ASP A O 1
ATOM 772 N N . GLN A 1 97 ? 17.187 -7.410 -4.440 1.00 91.94 97 GLN A N 1
ATOM 773 C CA . GLN A 1 97 ? 17.792 -6.489 -3.476 1.00 91.94 97 GLN A CA 1
ATOM 774 C C . GLN A 1 97 ? 17.435 -5.021 -3.769 1.00 91.94 97 GLN A C 1
ATOM 776 O O . GLN A 1 97 ? 17.061 -4.282 -2.864 1.00 91.94 97 GLN A O 1
ATOM 781 N N . MET A 1 98 ? 17.506 -4.581 -5.031 1.00 93.06 98 MET A N 1
ATOM 782 C CA . MET A 1 98 ? 17.123 -3.218 -5.418 1.00 93.06 98 MET A CA 1
ATOM 783 C C . MET A 1 98 ? 15.645 -2.931 -5.105 1.00 93.06 98 MET A C 1
ATOM 785 O O . MET A 1 98 ? 15.303 -1.813 -4.714 1.00 93.06 98 MET A O 1
ATOM 789 N N . GLN A 1 99 ? 14.763 -3.921 -5.281 1.00 88.38 99 GLN A N 1
ATOM 790 C CA . GLN A 1 99 ? 13.349 -3.796 -4.921 1.00 88.38 99 GLN A CA 1
ATOM 791 C C . GLN A 1 99 ? 13.168 -3.605 -3.411 1.00 88.38 99 GLN A C 1
ATOM 793 O O . GLN A 1 99 ? 12.422 -2.711 -3.009 1.00 88.38 99 GLN A O 1
ATOM 798 N N . GLU A 1 100 ? 13.872 -4.388 -2.590 1.00 87.00 100 GLU A N 1
ATOM 799 C CA . GLU A 1 100 ? 13.855 -4.257 -1.126 1.00 87.00 100 GLU A CA 1
ATOM 800 C C . GLU A 1 100 ? 14.393 -2.894 -0.671 1.00 87.00 100 GLU A C 1
ATOM 802 O O . GLU A 1 100 ? 13.728 -2.179 0.078 1.00 87.00 100 GLU A O 1
ATOM 807 N N . GLU A 1 101 ? 15.545 -2.467 -1.194 1.00 92.56 101 GLU A N 1
ATOM 808 C CA . GLU A 1 101 ? 16.138 -1.167 -0.859 1.00 92.56 101 GLU A CA 1
ATOM 809 C C . GLU A 1 101 ? 15.215 0.006 -1.228 1.00 92.56 101 GLU A C 1
ATOM 811 O O . GLU A 1 101 ? 15.132 1.001 -0.496 1.00 92.56 101 GLU A O 1
ATOM 816 N N . PHE A 1 102 ? 14.492 -0.098 -2.348 1.00 90.25 102 PHE A N 1
ATOM 817 C CA . PHE A 1 102 ? 13.508 0.908 -2.736 1.00 90.25 102 PHE A CA 1
ATOM 818 C C . PHE A 1 102 ? 12.281 0.908 -1.814 1.00 90.25 102 PHE A C 1
ATOM 820 O O . PHE A 1 102 ? 11.793 1.982 -1.452 1.00 90.25 102 PHE A O 1
ATOM 827 N N . ALA A 1 103 ? 11.800 -0.266 -1.395 1.00 84.56 103 ALA A N 1
ATOM 828 C CA . ALA A 1 103 ? 10.715 -0.373 -0.422 1.00 84.56 103 ALA A CA 1
ATOM 829 C C . ALA A 1 103 ? 11.104 0.276 0.920 1.00 84.56 103 ALA A C 1
ATOM 831 O O . ALA A 1 103 ? 10.365 1.122 1.432 1.00 84.56 103 ALA A O 1
ATOM 832 N N . ASP A 1 104 ? 12.305 -0.014 1.425 1.00 85.75 104 ASP A N 1
ATOM 833 C CA . ASP A 1 104 ? 12.865 0.600 2.635 1.00 85.75 104 ASP A CA 1
ATOM 834 C C . ASP A 1 104 ? 13.021 2.121 2.497 1.00 85.75 104 ASP A C 1
ATOM 836 O O . ASP A 1 104 ? 12.805 2.891 3.440 1.00 85.75 104 ASP A O 1
ATOM 840 N N . PHE A 1 105 ? 13.424 2.589 1.314 1.00 90.38 105 PHE A N 1
ATOM 841 C CA . PHE A 1 105 ? 13.503 4.014 1.016 1.00 90.38 105 PHE A CA 1
ATOM 842 C C . PHE A 1 105 ? 12.127 4.688 1.090 1.00 90.38 105 PHE A C 1
ATOM 844 O O . PHE A 1 105 ? 12.001 5.731 1.739 1.00 90.38 105 PHE A O 1
ATOM 851 N N . LEU A 1 106 ? 11.096 4.101 0.473 1.00 86.31 106 LEU A N 1
ATOM 852 C CA . LEU A 1 106 ? 9.731 4.625 0.547 1.00 86.31 106 LEU A CA 1
ATOM 853 C C . LEU A 1 106 ? 9.194 4.609 1.979 1.00 86.31 106 LEU A C 1
ATOM 855 O O . LEU A 1 106 ? 8.571 5.584 2.400 1.00 86.31 106 LEU A O 1
ATOM 859 N N . GLU A 1 107 ? 9.479 3.565 2.759 1.00 81.50 107 GLU A N 1
ATOM 860 C CA . GLU A 1 107 ? 9.065 3.499 4.161 1.00 81.50 107 GLU A CA 1
ATOM 861 C C . GLU A 1 107 ? 9.586 4.697 4.971 1.00 81.50 107 GLU A C 1
ATOM 863 O O . GLU A 1 107 ? 8.809 5.338 5.690 1.00 81.50 107 GLU A O 1
ATOM 868 N N . LYS A 1 108 ? 10.857 5.079 4.789 1.00 86.25 108 LYS A N 1
ATOM 869 C CA . LYS A 1 108 ? 11.445 6.262 5.445 1.00 86.25 108 LYS A CA 1
ATOM 870 C C . LYS A 1 108 ? 10.679 7.547 5.113 1.00 86.25 108 LYS A C 1
ATOM 872 O O . LYS A 1 108 ? 10.491 8.403 5.983 1.00 86.25 108 LYS A O 1
ATOM 877 N N . TRP A 1 109 ? 10.217 7.698 3.871 1.00 85.25 109 TRP A N 1
ATOM 878 C CA . TRP A 1 109 ? 9.426 8.859 3.453 1.00 85.25 109 TRP A CA 1
ATOM 879 C C . TRP A 1 109 ? 7.997 8.829 3.981 1.00 85.25 109 TRP A C 1
ATOM 881 O O . TRP A 1 109 ? 7.491 9.876 4.391 1.00 85.25 109 TRP A O 1
ATOM 891 N N . VAL A 1 110 ? 7.379 7.650 4.065 1.00 79.38 110 VAL A N 1
ATOM 892 C CA . VAL A 1 110 ? 6.076 7.505 4.719 1.00 79.38 110 VAL A CA 1
ATOM 893 C C . VAL A 1 110 ? 6.179 7.925 6.183 1.00 79.38 110 VAL A C 1
ATOM 895 O O . VAL A 1 110 ? 5.418 8.787 6.621 1.00 79.38 110 VAL A O 1
ATOM 898 N N . GLU A 1 111 ? 7.159 7.419 6.934 1.00 77.06 111 GLU A N 1
ATOM 899 C CA . GLU A 1 111 ? 7.351 7.827 8.330 1.00 77.06 111 GLU A CA 1
ATOM 900 C C . GLU A 1 111 ? 7.545 9.340 8.474 1.00 77.06 111 GLU A C 1
ATOM 902 O O . GLU A 1 111 ? 6.925 9.976 9.330 1.00 77.06 111 GLU A O 1
ATOM 907 N N . ARG A 1 112 ? 8.364 9.943 7.607 1.00 81.69 112 ARG A N 1
ATOM 908 C CA . ARG A 1 112 ? 8.576 11.393 7.593 1.00 81.69 112 ARG A CA 1
ATOM 909 C C . ARG A 1 112 ? 7.286 12.166 7.301 1.00 81.69 112 ARG A C 1
ATOM 911 O O . ARG A 1 112 ? 7.047 13.205 7.920 1.00 81.69 112 ARG A O 1
ATOM 918 N N . SER A 1 113 ? 6.460 11.677 6.377 1.00 76.00 113 SER A N 1
ATOM 919 C CA . SER A 1 113 ? 5.186 12.309 6.022 1.00 76.00 113 SER A CA 1
ATOM 920 C C . SER A 1 113 ? 4.166 12.244 7.168 1.00 76.00 113 SER A C 1
ATOM 922 O O . SER A 1 113 ? 3.478 13.228 7.419 1.00 76.00 113 SER A O 1
ATOM 924 N N . THR A 1 114 ? 4.145 11.157 7.946 1.00 70.31 114 THR A N 1
ATOM 925 C CA . THR A 1 114 ? 3.219 11.003 9.086 1.00 70.31 114 THR A CA 1
ATOM 926 C C . THR A 1 114 ? 3.582 11.859 10.304 1.00 70.31 114 THR A C 1
ATOM 928 O O . THR A 1 114 ? 2.702 12.268 11.052 1.00 70.31 114 THR A O 1
ATOM 931 N N . LYS A 1 115 ? 4.872 12.159 10.518 1.00 70.12 115 LYS A N 1
ATOM 932 C CA . LYS A 1 115 ? 5.356 12.863 11.723 1.00 70.12 115 LYS A CA 1
ATOM 933 C C . LYS A 1 115 ? 5.297 14.386 11.646 1.00 70.12 115 LYS A C 1
ATOM 935 O O . LYS A 1 115 ? 5.518 15.045 12.659 1.00 70.12 115 LYS A O 1
ATOM 940 N N . ALA A 1 116 ? 5.093 14.963 10.467 1.00 65.12 116 ALA A N 1
ATOM 941 C CA . ALA A 1 116 ? 5.262 16.400 10.298 1.00 65.12 116 ALA A CA 1
ATOM 942 C C . ALA A 1 116 ? 3.927 17.152 10.230 1.00 65.12 116 ALA A C 1
ATOM 944 O O . ALA A 1 116 ? 2.999 16.757 9.532 1.00 65.12 116 ALA A O 1
ATOM 945 N N . VAL A 1 117 ? 3.868 18.236 11.007 1.00 62.19 117 VAL A N 1
ATOM 946 C CA . VAL A 1 117 ? 2.661 18.987 11.368 1.00 62.19 117 VAL A CA 1
ATOM 947 C C . VAL A 1 117 ? 2.829 20.438 10.916 1.00 62.19 117 VAL A C 1
ATOM 949 O O . VAL A 1 117 ? 3.882 21.028 11.148 1.00 62.19 117 VAL A O 1
ATOM 952 N N . GLY A 1 118 ? 1.786 21.026 10.322 1.00 64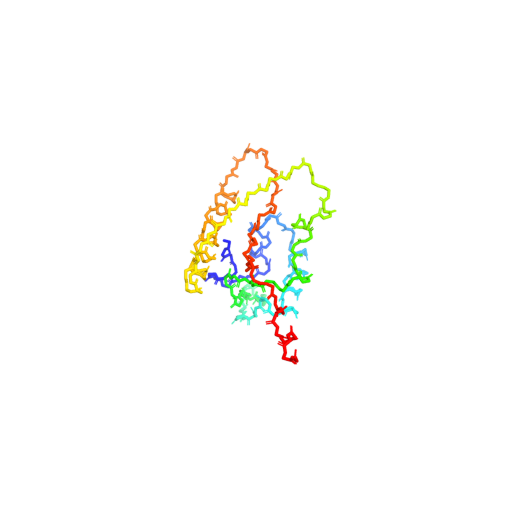.12 118 GLY A N 1
ATOM 953 C CA . GLY A 1 118 ? 1.692 22.477 10.096 1.00 64.12 118 GLY A CA 1
ATOM 954 C C . GLY A 1 118 ? 1.995 22.986 8.682 1.00 64.12 118 GLY A C 1
ATOM 955 O O . GLY A 1 118 ? 1.812 24.173 8.435 1.00 64.12 118 GLY A O 1
ATOM 956 N N . GLU A 1 119 ? 2.392 22.125 7.741 1.00 73.75 119 GLU A N 1
ATOM 957 C CA . GLU A 1 119 ? 2.557 22.487 6.323 1.00 73.75 119 GLU A CA 1
ATOM 958 C C . GLU A 1 119 ? 1.435 21.886 5.471 1.00 73.75 119 GLU A C 1
ATOM 960 O O . GLU A 1 119 ? 1.021 20.747 5.698 1.00 73.75 119 GLU A O 1
ATOM 965 N N . ALA A 1 120 ? 0.960 22.637 4.472 1.00 72.00 120 ALA A N 1
ATOM 966 C CA . ALA A 1 120 ? 0.028 22.120 3.476 1.00 72.00 120 ALA A CA 1
ATOM 967 C C . ALA A 1 120 ? 0.708 21.000 2.677 1.00 72.00 120 ALA A C 1
ATOM 969 O O . ALA A 1 120 ? 1.784 21.196 2.111 1.00 72.00 120 ALA A O 1
ATOM 970 N N . ARG A 1 121 ? 0.091 19.818 2.659 1.00 73.06 121 ARG A N 1
ATOM 971 C CA . ARG A 1 121 ? 0.624 18.623 2.002 1.00 73.06 121 ARG A CA 1
ATOM 972 C C . ARG A 1 121 ? -0.366 18.087 0.997 1.00 73.06 121 ARG A C 1
ATOM 974 O O . ARG A 1 121 ? -1.571 18.124 1.222 1.00 73.06 121 ARG A O 1
ATOM 981 N N . GLN A 1 122 ? 0.185 17.568 -0.086 1.00 78.88 122 GLN A N 1
ATOM 982 C CA . GLN A 1 122 ? -0.537 16.821 -1.096 1.00 78.88 122 GLN A CA 1
ATOM 983 C C . GLN A 1 122 ? -0.041 15.377 -1.060 1.00 78.88 122 GLN A C 1
ATOM 985 O O . GLN A 1 122 ? 1.143 15.127 -0.825 1.00 78.88 122 GLN A O 1
ATOM 990 N N . GLU A 1 123 ? -0.964 14.442 -1.243 1.00 80.44 123 GLU A N 1
ATOM 991 C CA . GLU A 1 123 ? -0.661 13.024 -1.381 1.00 80.44 123 GLU A CA 1
ATOM 992 C C . GLU A 1 123 ? -0.143 12.733 -2.794 1.00 80.44 123 GLU A C 1
ATOM 994 O O . GLU A 1 123 ? -0.654 13.274 -3.775 1.00 80.44 123 GLU A O 1
ATOM 999 N N . TYR A 1 124 ? 0.875 11.879 -2.886 1.00 82.12 124 TYR A N 1
ATOM 1000 C CA . TYR A 1 124 ? 1.458 11.438 -4.148 1.00 82.12 124 TYR A CA 1
ATOM 1001 C C . TYR A 1 124 ? 1.582 9.918 -4.132 1.00 82.12 124 TYR A C 1
ATOM 1003 O O . TYR A 1 124 ? 2.185 9.361 -3.211 1.00 82.12 124 TYR A O 1
ATOM 1011 N N . SER A 1 125 ? 1.082 9.255 -5.173 1.00 82.31 125 SER A N 1
ATOM 1012 C CA . SER A 1 125 ? 1.410 7.852 -5.421 1.00 82.31 125 SER A CA 1
ATOM 1013 C C . SER A 1 125 ? 2.809 7.765 -6.030 1.00 82.31 125 SER A C 1
ATOM 1015 O O . SER A 1 125 ? 3.110 8.426 -7.024 1.00 82.31 125 SER A O 1
ATOM 1017 N N . VAL A 1 126 ? 3.671 6.933 -5.445 1.00 85.88 126 VAL A N 1
ATOM 1018 C CA . VAL A 1 126 ? 5.032 6.676 -5.934 1.00 85.88 126 VAL A CA 1
ATOM 1019 C C . VAL A 1 126 ? 5.199 5.177 -6.132 1.00 85.88 126 VAL A C 1
ATOM 1021 O O . VAL A 1 126 ? 4.904 4.393 -5.235 1.00 85.88 126 VAL A O 1
ATOM 1024 N N . GLY A 1 127 ? 5.700 4.774 -7.297 1.00 82.38 127 GLY A N 1
ATOM 1025 C CA . GLY A 1 127 ? 5.986 3.376 -7.598 1.00 82.38 127 GLY A CA 1
ATOM 1026 C C . GLY A 1 127 ? 7.179 3.228 -8.531 1.00 82.38 127 GLY A C 1
ATOM 1027 O O . GLY A 1 127 ? 7.571 4.176 -9.212 1.00 82.38 127 GLY A O 1
ATOM 1028 N N . ILE A 1 128 ? 7.743 2.021 -8.566 1.00 85.81 128 ILE A N 1
ATOM 1029 C CA . ILE A 1 128 ? 8.788 1.631 -9.516 1.00 85.81 128 ILE A CA 1
ATOM 1030 C C . ILE A 1 128 ? 8.276 0.531 -10.432 1.00 85.81 128 ILE A C 1
ATOM 1032 O O . ILE A 1 128 ? 7.590 -0.390 -10.000 1.00 85.81 128 ILE A O 1
ATOM 1036 N N . ASN A 1 129 ? 8.659 0.616 -11.702 1.00 85.31 129 ASN A N 1
ATOM 1037 C CA . ASN A 1 129 ? 8.488 -0.461 -12.665 1.00 85.31 129 ASN A CA 1
ATOM 1038 C C . ASN A 1 129 ? 9.875 -0.991 -13.035 1.00 85.31 129 ASN A C 1
ATOM 1040 O O . ASN A 1 129 ? 10.675 -0.247 -13.602 1.00 85.31 129 ASN A O 1
ATOM 1044 N N . ILE A 1 130 ? 10.150 -2.267 -1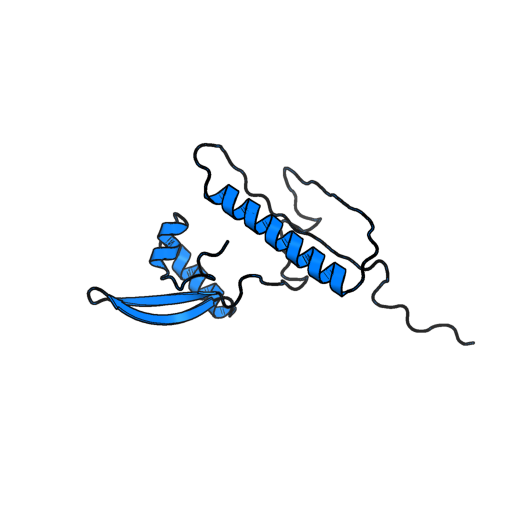2.760 1.00 84.50 130 ILE A N 1
ATOM 1045 C CA . ILE A 1 130 ? 11.361 -2.944 -13.242 1.00 84.50 130 ILE A CA 1
ATOM 1046 C C . ILE A 1 130 ? 10.949 -3.926 -14.335 1.00 84.50 130 ILE A C 1
ATOM 1048 O O . ILE A 1 130 ? 10.244 -4.897 -14.070 1.00 84.50 130 ILE A O 1
ATOM 1052 N N . VAL A 1 131 ? 11.380 -3.666 -15.569 1.00 86.94 131 VAL A N 1
ATOM 1053 C CA . VAL A 1 131 ? 10.958 -4.420 -16.756 1.00 86.94 131 VAL A CA 1
ATOM 1054 C C . VAL A 1 131 ? 12.183 -4.993 -17.462 1.00 86.94 131 VAL A C 1
ATOM 1056 O O . VAL A 1 131 ? 13.134 -4.271 -17.755 1.00 86.94 131 VAL A O 1
ATOM 1059 N N . SER A 1 132 ? 12.159 -6.298 -17.745 1.00 83.94 132 SER A N 1
ATOM 1060 C CA . SER A 1 132 ? 13.168 -6.943 -18.593 1.00 83.94 132 SER A CA 1
ATOM 1061 C C . SER A 1 132 ? 13.114 -6.361 -20.003 1.00 83.94 132 SER A C 1
ATOM 1063 O O . SER A 1 132 ? 12.041 -6.252 -20.591 1.00 83.94 132 SER A O 1
ATOM 1065 N N . THR A 1 133 ? 14.273 -6.056 -20.583 1.00 85.38 133 THR A N 1
ATOM 1066 C CA . THR A 1 133 ? 14.368 -5.649 -21.994 1.00 85.38 133 THR A CA 1
ATOM 1067 C C . THR A 1 133 ? 14.111 -6.808 -22.957 1.00 85.38 133 THR A C 1
ATOM 1069 O O . THR A 1 133 ? 13.793 -6.568 -24.118 1.00 85.38 133 THR A O 1
ATOM 1072 N N . LYS A 1 134 ? 14.218 -8.058 -22.486 1.00 81.75 134 LYS A N 1
ATOM 1073 C CA . LYS A 1 134 ? 13.833 -9.247 -23.253 1.00 81.75 134 LYS A CA 1
ATOM 1074 C C . LYS A 1 134 ? 12.320 -9.474 -23.136 1.00 81.75 134 LYS A C 1
ATOM 1076 O O . LYS A 1 134 ? 11.849 -9.635 -22.002 1.00 81.75 134 LYS A O 1
ATOM 1081 N N . PRO A 1 135 ? 11.569 -9.507 -24.253 1.00 76.38 135 PRO A N 1
ATOM 1082 C CA . PRO A 1 135 ? 10.142 -9.805 -24.241 1.00 76.38 135 PRO A CA 1
ATOM 1083 C C . PRO A 1 135 ? 9.877 -11.249 -23.786 1.00 76.38 135 PRO A C 1
ATOM 1085 O O . PRO A 1 135 ? 10.721 -12.130 -23.929 1.00 76.38 135 PRO A O 1
ATOM 1088 N N . LYS A 1 136 ? 8.678 -11.503 -23.245 1.00 64.06 136 LYS A N 1
ATOM 1089 C CA . LYS A 1 136 ? 8.274 -12.811 -22.687 1.00 64.06 136 LYS A CA 1
ATOM 1090 C C . LYS A 1 136 ? 8.149 -13.943 -23.731 1.00 64.06 136 LYS A C 1
ATOM 1092 O O . LYS A 1 136 ? 7.932 -15.078 -23.322 1.00 64.06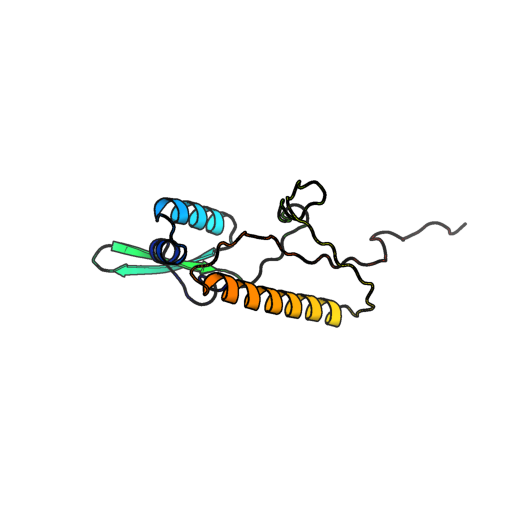 136 LYS A O 1
ATOM 1097 N N . TYR A 1 137 ? 8.311 -13.663 -25.031 1.00 53.19 137 TYR A N 1
ATOM 1098 C CA . TYR A 1 137 ? 8.270 -14.651 -26.117 1.00 53.19 137 TYR A CA 1
ATOM 1099 C C . TYR A 1 137 ? 9.257 -14.307 -27.248 1.00 53.19 137 TYR A C 1
ATOM 1101 O O . TYR A 1 137 ? 8.949 -13.496 -28.112 1.00 53.19 137 TYR A O 1
ATOM 1109 N N . GLU A 1 138 ? 10.406 -14.979 -27.264 1.00 51.28 138 GLU A N 1
ATOM 1110 C CA . GLU A 1 138 ? 11.123 -15.366 -28.488 1.00 51.28 138 GLU A CA 1
ATOM 1111 C C . GLU A 1 138 ? 11.496 -16.843 -28.324 1.00 51.28 138 GLU A C 1
ATOM 1113 O O . GLU A 1 138 ? 12.572 -17.204 -27.853 1.00 51.28 138 GLU A O 1
ATOM 1118 N N . THR A 1 139 ? 10.544 -17.717 -28.642 1.00 47.31 139 THR A N 1
ATOM 1119 C CA . THR A 1 139 ? 10.802 -19.136 -28.887 1.00 47.31 139 THR A CA 1
ATOM 1120 C C . THR A 1 139 ? 10.158 -19.510 -30.217 1.00 47.31 139 THR A C 1
ATOM 1122 O O . THR A 1 139 ? 8.933 -19.565 -30.306 1.00 47.31 139 THR A O 1
ATOM 1125 N N . ASN A 1 140 ? 11.030 -19.819 -31.177 1.00 47.41 140 ASN A N 1
ATOM 1126 C CA . ASN A 1 140 ? 10.867 -20.661 -32.367 1.00 47.41 140 ASN A CA 1
ATOM 1127 C C . ASN A 1 140 ? 10.237 -20.073 -33.644 1.00 47.41 140 ASN A C 1
ATOM 1129 O O . ASN A 1 140 ? 9.061 -19.723 -33.699 1.00 47.41 140 ASN A O 1
ATOM 1133 N N . GLY A 1 141 ? 11.062 -20.127 -34.693 1.00 47.88 141 GLY A N 1
ATOM 1134 C CA . GLY A 1 141 ? 10.822 -19.825 -36.103 1.00 47.88 141 GLY A CA 1
ATOM 1135 C C . GLY A 1 141 ? 12.072 -19.097 -36.600 1.00 47.88 141 GLY A C 1
ATOM 1136 O O . GLY A 1 141 ? 12.192 -17.907 -36.361 1.00 47.88 141 GLY A O 1
ATOM 1137 N N . GLU A 1 142 ? 13.112 -19.751 -37.111 1.00 41.34 142 GLU A N 1
ATOM 1138 C CA . GLU A 1 142 ? 13.109 -20.631 -38.283 1.00 41.34 142 GLU A CA 1
ATOM 1139 C C . GLU A 1 142 ? 14.191 -21.724 -38.149 1.00 41.34 142 GLU A C 1
ATOM 1141 O O . GLU A 1 142 ? 15.379 -21.420 -38.058 1.00 41.34 142 GLU A O 1
ATOM 1146 N N . ASP A 1 143 ? 13.764 -22.989 -38.145 1.00 47.19 143 ASP A N 1
ATOM 1147 C CA . ASP A 1 143 ? 14.455 -24.053 -38.878 1.00 47.19 143 ASP A CA 1
ATOM 1148 C C . ASP A 1 143 ? 13.587 -24.287 -40.126 1.00 47.19 143 ASP A C 1
ATOM 1150 O O . ASP A 1 143 ? 12.462 -24.774 -39.991 1.00 47.19 143 ASP A O 1
ATOM 1154 N N . ASP A 1 144 ? 14.073 -23.858 -41.291 1.00 44.09 144 ASP A N 1
ATOM 1155 C CA . ASP A 1 144 ? 13.855 -24.474 -42.614 1.00 44.09 144 ASP A CA 1
ATOM 1156 C C . ASP A 1 144 ? 14.897 -23.933 -43.614 1.00 44.09 144 ASP A C 1
ATOM 1158 O O . ASP A 1 144 ? 15.028 -22.691 -43.742 1.00 44.09 144 ASP A O 1
#